Protein AF-A0A917HGV8-F1 (afdb_monomer_lite)

Sequence (154 aa):
MNQLKHSLNCSTQITRKRCLESLKTYQKEYDYFHTEHADLLTTWTKKEEIELTLPSEENDLPEETYDPPVVYPADFEPRQAQTEALAALQSTIAEEYKKAMVVMATGLGKTYLAAFFAQQYKKILFIAHREEILIQAKKSFELILNQPGGLFYG

InterPro domains:
  IPR006935 Helicase/UvrB, N-terminal [PF04851] (76-146)
  IPR027417 P-loop containing nucleoside triphosphate hydrolase [G3DSA:3.40.50.300] (58-150)
  IPR027417 P-loop containing nucleoside triphosphate hydrolase [SSF52540] (74-147)

Organism: NCBI:txid1479511

Radius of gyration: 27.87 Å; chains: 1; bounding box: 58×51×72 Å

Structure (mmCIF, N/CA/C/O backbone):
data_AF-A0A917HGV8-F1
#
_entry.id   AF-A0A917HGV8-F1
#
loop_
_atom_site.group_PDB
_atom_site.id
_atom_site.type_symbol
_atom_site.label_atom_id
_atom_site.label_alt_id
_atom_site.label_comp_id
_atom_site.label_asym_id
_atom_site.label_entity_id
_atom_site.label_seq_id
_atom_site.pdbx_PDB_ins_code
_atom_site.Cartn_x
_atom_site.Cartn_y
_atom_site.Cartn_z
_atom_site.occupancy
_atom_site.B_iso_or_equiv
_atom_site.auth_seq_id
_atom_site.auth_comp_id
_atom_site.auth_asym_id
_atom_site.auth_atom_id
_atom_site.pdbx_PDB_model_num
ATOM 1 N N . MET A 1 1 ? 29.708 -31.001 -20.390 1.00 39.97 1 MET A N 1
ATOM 2 C CA . MET A 1 1 ? 30.795 -30.755 -19.410 1.00 39.97 1 MET A CA 1
ATOM 3 C C . MET A 1 1 ? 31.952 -30.126 -20.177 1.00 39.97 1 MET A C 1
ATOM 5 O O . MET A 1 1 ? 32.397 -30.755 -21.111 1.00 39.97 1 MET A O 1
ATOM 9 N N . ASN A 1 2 ? 32.481 -28.929 -19.926 1.00 39.56 2 ASN A N 1
ATOM 10 C CA . ASN A 1 2 ? 32.746 -28.310 -18.633 1.00 39.56 2 ASN A CA 1
ATOM 11 C C . ASN A 1 2 ? 33.193 -26.834 -18.845 1.00 39.56 2 ASN A C 1
ATOM 13 O O . ASN A 1 2 ? 34.357 -26.522 -18.639 1.00 39.56 2 ASN A O 1
ATOM 17 N N . GLN A 1 3 ? 32.312 -25.935 -19.310 1.00 36.16 3 GLN A N 1
ATOM 18 C CA . GLN A 1 3 ? 32.663 -24.513 -19.539 1.00 36.16 3 GLN A CA 1
ATOM 19 C C . GLN A 1 3 ? 31.625 -23.526 -18.970 1.00 36.16 3 GLN A C 1
ATOM 21 O O . GLN A 1 3 ? 31.347 -22.484 -19.543 1.00 36.16 3 GLN A O 1
ATOM 26 N N . LEU A 1 4 ? 31.047 -23.849 -17.809 1.00 39.78 4 LEU A N 1
ATOM 27 C CA . LEU A 1 4 ? 30.163 -22.944 -17.051 1.00 39.78 4 LEU A CA 1
ATOM 28 C C . LEU A 1 4 ? 30.812 -22.426 -15.755 1.00 39.78 4 LEU A C 1
ATOM 30 O O . LEU A 1 4 ? 30.129 -21.929 -14.867 1.00 39.78 4 LEU A O 1
ATOM 34 N N . LYS A 1 5 ? 32.141 -22.528 -15.617 1.00 42.88 5 LYS A N 1
ATOM 35 C CA . LYS A 1 5 ? 32.843 -22.158 -14.373 1.00 42.88 5 LYS A CA 1
ATOM 36 C C . LYS A 1 5 ? 33.493 -20.772 -14.362 1.00 42.88 5 LYS A C 1
ATOM 38 O O . LYS A 1 5 ? 34.151 -20.456 -13.377 1.00 42.88 5 LYS A O 1
ATOM 43 N N . HIS A 1 6 ? 33.293 -19.927 -15.376 1.00 40.22 6 HIS A N 1
ATOM 44 C CA . HIS A 1 6 ? 33.941 -18.605 -15.402 1.00 40.22 6 HIS A CA 1
ATOM 45 C C . HIS A 1 6 ? 33.025 -17.398 -15.122 1.00 40.22 6 HIS A C 1
ATOM 47 O O . HIS A 1 6 ? 33.510 -16.272 -15.051 1.00 40.22 6 HIS A O 1
ATOM 53 N N . SER A 1 7 ? 31.728 -17.620 -14.875 1.00 37.75 7 SER A N 1
ATOM 54 C CA . SER A 1 7 ? 30.726 -16.555 -14.678 1.00 37.75 7 SER A CA 1
ATOM 55 C C . SER A 1 7 ? 30.336 -16.298 -13.207 1.00 37.75 7 SER A C 1
ATOM 57 O O . SER A 1 7 ? 29.267 -15.750 -12.951 1.00 37.75 7 SER A O 1
ATOM 59 N N . LEU A 1 8 ? 31.136 -16.707 -12.213 1.00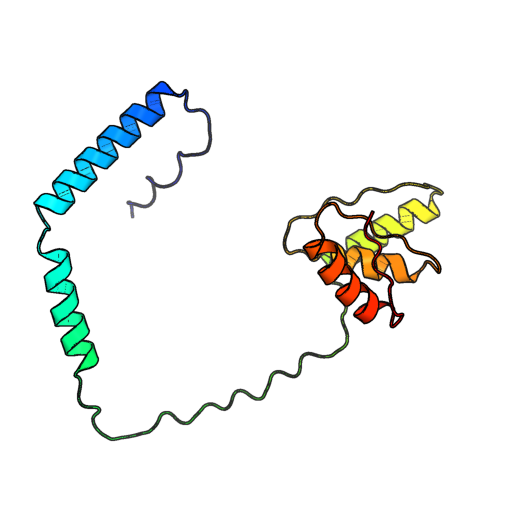 44.41 8 LEU A N 1
ATOM 60 C CA . LEU A 1 8 ? 30.672 -16.697 -10.808 1.00 44.41 8 LEU A CA 1
ATOM 61 C C . LEU A 1 8 ? 31.615 -16.094 -9.757 1.00 44.41 8 LEU A C 1
ATOM 63 O O . LEU A 1 8 ? 31.335 -16.215 -8.573 1.00 44.41 8 LE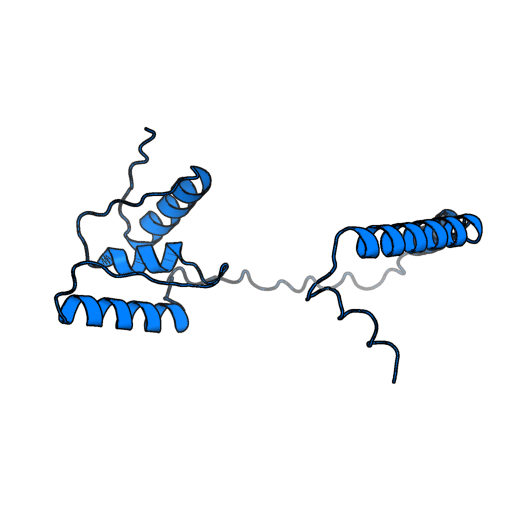U A O 1
ATOM 67 N N . ASN A 1 9 ? 32.664 -15.359 -10.140 1.00 43.38 9 ASN A N 1
ATOM 68 C CA . ASN A 1 9 ? 33.568 -14.726 -9.161 1.00 43.38 9 ASN A CA 1
ATOM 69 C C . ASN A 1 9 ? 33.571 -13.189 -9.197 1.00 43.38 9 ASN A C 1
ATOM 71 O O . ASN A 1 9 ? 34.599 -12.561 -8.956 1.00 43.38 9 ASN A O 1
ATOM 75 N N . CYS A 1 10 ? 32.413 -12.571 -9.437 1.00 45.78 10 CYS A N 1
ATOM 76 C CA . CYS A 1 10 ? 32.210 -11.140 -9.192 1.00 45.78 10 CYS A CA 1
ATOM 77 C C . CYS A 1 10 ? 31.215 -10.927 -8.040 1.00 45.78 10 CYS A C 1
ATOM 79 O O . CYS A 1 10 ? 30.171 -10.314 -8.218 1.00 45.78 10 CYS A O 1
ATOM 81 N N . SER A 1 11 ? 31.494 -11.494 -6.860 1.00 45.22 11 SER A N 1
ATOM 82 C CA . SER A 1 11 ? 30.641 -11.269 -5.681 1.00 45.22 11 SER A CA 1
ATOM 83 C C . SER A 1 11 ? 31.377 -10.878 -4.403 1.00 45.22 11 SER A C 1
ATOM 85 O O . SER A 1 11 ? 30.722 -10.382 -3.494 1.00 45.22 11 SER A O 1
ATOM 87 N N . THR A 1 12 ? 32.695 -11.025 -4.269 1.00 49.88 12 THR A N 1
ATOM 88 C CA . THR A 1 12 ? 33.311 -10.778 -2.954 1.00 49.88 12 THR A CA 1
ATOM 89 C C . THR A 1 12 ? 34.751 -10.296 -3.060 1.00 49.88 12 THR A C 1
ATOM 91 O O . THR A 1 12 ? 35.627 -11.018 -3.519 1.00 49.88 12 THR A O 1
ATOM 94 N N . GLN A 1 13 ? 34.955 -9.065 -2.576 1.00 52.44 13 GLN A N 1
ATOM 95 C CA . GLN A 1 13 ? 36.224 -8.409 -2.243 1.00 52.44 13 GLN A CA 1
ATOM 96 C C . GLN A 1 13 ? 37.253 -8.274 -3.376 1.00 52.44 13 GLN A C 1
ATOM 98 O O . GLN A 1 13 ? 38.171 -9.078 -3.517 1.00 52.44 13 GLN A O 1
ATOM 103 N N . ILE A 1 14 ? 37.181 -7.168 -4.125 1.00 51.59 14 ILE A N 1
ATOM 104 C CA . ILE A 1 14 ? 38.261 -6.763 -5.033 1.00 51.59 14 ILE A CA 1
ATOM 105 C C . ILE A 1 14 ? 38.637 -5.308 -4.734 1.00 51.59 14 ILE A C 1
ATOM 107 O O . ILE A 1 14 ? 37.883 -4.374 -4.993 1.00 51.59 14 ILE A O 1
ATOM 111 N N . THR A 1 15 ? 39.824 -5.112 -4.160 1.00 57.53 15 THR A N 1
ATOM 112 C CA . THR A 1 15 ? 40.468 -3.805 -3.993 1.00 57.53 15 THR A CA 1
ATOM 113 C C . THR A 1 15 ? 40.733 -3.152 -5.356 1.00 57.53 15 THR A C 1
ATOM 115 O O . THR A 1 15 ? 41.094 -3.818 -6.327 1.00 57.53 15 THR A O 1
ATOM 118 N N . ARG A 1 16 ? 40.596 -1.817 -5.415 1.00 54.25 16 ARG A N 1
ATOM 119 C CA . ARG A 1 16 ? 40.619 -0.947 -6.617 1.00 54.25 16 ARG A CA 1
ATOM 120 C C . ARG A 1 16 ? 41.738 -1.234 -7.640 1.00 54.25 16 ARG A C 1
ATOM 122 O O . ARG A 1 16 ? 41.555 -0.946 -8.817 1.00 54.25 16 ARG A O 1
ATOM 129 N N . LYS A 1 17 ? 42.877 -1.804 -7.224 1.00 52.72 17 LYS A N 1
ATOM 130 C CA . LYS A 1 17 ? 44.010 -2.130 -8.112 1.00 52.72 17 LYS A CA 1
ATOM 131 C C . LYS A 1 17 ? 43.768 -3.360 -8.998 1.00 52.72 17 LYS A C 1
ATOM 133 O O . LYS A 1 17 ? 44.095 -3.313 -10.176 1.00 52.72 17 LYS A O 1
ATOM 138 N N . ARG A 1 18 ? 43.140 -4.417 -8.472 1.00 53.81 18 ARG A N 1
ATOM 139 C CA . ARG A 1 18 ? 42.962 -5.692 -9.194 1.00 53.81 18 ARG A CA 1
ATOM 140 C C . ARG A 1 18 ? 41.870 -5.615 -10.272 1.00 53.81 18 ARG A C 1
ATOM 142 O O . ARG A 1 18 ? 41.992 -6.248 -11.310 1.00 53.81 18 ARG A O 1
ATOM 149 N N . CYS A 1 19 ? 40.855 -4.770 -10.073 1.00 54.22 19 CYS A N 1
ATOM 150 C CA . CYS A 1 19 ? 39.806 -4.517 -11.071 1.00 54.22 19 CYS A CA 1
ATOM 151 C C . CYS A 1 19 ? 40.343 -3.781 -12.317 1.00 54.22 19 CYS A C 1
ATOM 153 O O . CYS A 1 19 ? 39.979 -4.103 -13.443 1.00 54.22 19 CYS A O 1
ATOM 155 N N . LEU A 1 20 ? 41.272 -2.836 -12.123 1.00 59.66 20 LEU A N 1
ATOM 156 C CA . LEU A 1 20 ? 41.900 -2.073 -13.208 1.00 59.66 20 LEU A CA 1
ATOM 157 C C . LEU A 1 20 ? 42.760 -2.951 -14.124 1.00 59.66 20 LEU A C 1
ATOM 159 O O . LEU A 1 20 ? 42.796 -2.724 -15.330 1.00 59.66 20 LEU A O 1
ATOM 163 N N . GLU A 1 21 ? 43.441 -3.950 -13.563 1.00 66.38 21 GLU A N 1
ATOM 164 C CA . GLU A 1 21 ? 44.219 -4.917 -14.342 1.00 66.38 21 GLU A CA 1
ATOM 165 C C . GLU A 1 21 ? 43.307 -5.842 -15.147 1.00 66.38 21 GLU A C 1
ATOM 167 O O . GLU A 1 21 ? 43.529 -6.003 -16.342 1.00 66.38 21 GLU A O 1
ATOM 172 N N . SER A 1 22 ? 42.231 -6.358 -14.542 1.00 66.38 22 SER A N 1
ATOM 173 C CA . SER A 1 22 ? 41.247 -7.171 -15.264 1.00 66.38 22 SER A CA 1
ATOM 174 C C . SER A 1 22 ? 40.602 -6.405 -16.421 1.00 66.38 22 SER A C 1
ATOM 176 O O . SER A 1 22 ? 40.534 -6.937 -17.523 1.00 66.38 22 SER A O 1
ATOM 178 N N . LEU A 1 23 ? 40.198 -5.146 -16.214 1.00 70.12 23 LEU A N 1
ATOM 179 C CA . LEU A 1 23 ? 39.620 -4.316 -17.278 1.00 70.12 23 LEU A CA 1
ATOM 180 C C . LEU A 1 23 ? 40.601 -4.065 -18.429 1.00 70.12 23 LEU A C 1
ATOM 182 O O . LEU A 1 23 ? 40.199 -4.112 -19.586 1.00 70.12 23 LEU A O 1
ATOM 186 N N . LYS A 1 24 ? 41.890 -3.850 -18.133 1.00 75.25 24 LYS A N 1
ATOM 187 C CA . LYS A 1 24 ? 42.925 -3.688 -19.168 1.00 75.25 24 LYS A CA 1
ATOM 188 C C . LYS A 1 24 ? 43.138 -4.961 -19.981 1.00 75.25 24 LYS A C 1
ATOM 190 O O . LYS A 1 24 ? 43.384 -4.867 -21.179 1.00 75.25 24 LYS A O 1
ATOM 195 N N . THR A 1 25 ? 43.075 -6.128 -19.346 1.00 73.88 25 THR A N 1
ATOM 196 C CA . THR A 1 25 ? 43.189 -7.412 -20.048 1.00 73.88 25 THR A CA 1
ATOM 197 C C . THR A 1 25 ? 41.988 -7.633 -20.959 1.00 73.88 25 THR A C 1
ATOM 199 O O . THR A 1 25 ? 42.186 -7.873 -22.144 1.00 73.88 25 THR A O 1
ATOM 202 N N . TYR A 1 26 ? 40.766 -7.426 -20.453 1.00 78.06 26 TYR A N 1
ATOM 203 C CA . TYR A 1 26 ? 39.548 -7.505 -21.266 1.00 78.06 26 TYR A CA 1
ATOM 204 C C . TYR A 1 26 ? 39.568 -6.528 -22.440 1.00 78.06 26 TYR A C 1
ATOM 206 O O . TYR A 1 26 ? 39.189 -6.898 -23.542 1.00 78.06 26 TYR A O 1
ATOM 214 N N . GLN A 1 27 ? 40.035 -5.296 -22.228 1.00 76.75 27 GLN A N 1
ATOM 215 C CA . GLN A 1 27 ? 40.121 -4.302 -23.295 1.00 76.75 27 GLN A CA 1
ATOM 216 C C . GLN A 1 27 ? 41.097 -4.740 -24.395 1.00 76.75 27 GLN A C 1
ATOM 218 O O . GLN A 1 27 ? 40.772 -4.653 -25.571 1.00 76.75 27 GLN A O 1
ATOM 223 N N . LYS A 1 28 ? 42.258 -5.293 -24.022 1.00 81.94 28 LYS A N 1
ATOM 224 C CA . LYS A 1 28 ? 43.221 -5.839 -24.990 1.00 81.94 28 LYS A CA 1
ATOM 225 C C . LYS A 1 28 ? 42.681 -7.052 -25.742 1.00 81.94 28 LYS A C 1
ATOM 227 O O . LYS A 1 28 ? 42.924 -7.167 -26.936 1.00 81.94 28 LYS A O 1
ATOM 232 N N . GLU A 1 29 ? 41.986 -7.952 -25.052 1.00 79.25 29 GLU A N 1
ATOM 233 C CA . GLU A 1 29 ? 41.355 -9.121 -25.675 1.00 79.25 29 GLU A CA 1
ATOM 234 C C . GLU A 1 29 ? 40.241 -8.703 -26.638 1.00 79.25 29 GLU A C 1
ATOM 236 O O . GLU A 1 29 ? 40.166 -9.237 -27.741 1.00 79.25 29 GLU A O 1
ATOM 241 N N . TYR A 1 30 ? 39.432 -7.711 -26.256 1.00 73.06 30 TYR A N 1
ATOM 242 C CA . TYR A 1 30 ? 38.400 -7.118 -27.102 1.00 73.06 30 TYR A CA 1
ATOM 243 C C . TYR A 1 30 ? 39.011 -6.492 -28.358 1.00 73.06 30 TYR A C 1
ATOM 245 O O . TYR A 1 30 ? 38.630 -6.851 -29.468 1.00 73.06 30 TYR A O 1
ATOM 253 N N . ASP A 1 31 ? 40.009 -5.620 -28.201 1.00 76.94 31 ASP A N 1
ATOM 254 C CA . ASP A 1 31 ? 40.660 -4.955 -29.331 1.00 76.94 31 ASP A CA 1
ATOM 255 C C . ASP A 1 31 ? 41.337 -5.976 -30.265 1.00 76.94 31 ASP A C 1
ATOM 257 O O . ASP A 1 31 ? 41.180 -5.890 -31.480 1.00 76.94 31 ASP A O 1
ATOM 261 N N . TYR A 1 32 ? 42.012 -6.998 -29.720 1.00 78.06 32 TYR A N 1
ATOM 262 C CA . TYR A 1 32 ? 42.616 -8.082 -30.506 1.00 78.06 32 TYR A CA 1
ATOM 263 C C . TYR A 1 32 ? 41.565 -8.877 -31.296 1.00 78.06 32 TYR A C 1
ATOM 265 O O . TYR A 1 32 ? 41.683 -9.032 -32.514 1.00 78.06 32 TYR A O 1
ATOM 273 N N . PHE A 1 33 ? 40.492 -9.308 -30.629 1.00 74.19 33 PHE A N 1
ATOM 274 C CA . PHE A 1 33 ? 39.394 -10.047 -31.250 1.00 74.19 33 PHE A CA 1
ATOM 275 C C . PHE A 1 33 ? 38.707 -9.236 -32.358 1.00 74.19 33 PHE A C 1
ATOM 277 O O . PHE A 1 33 ? 38.396 -9.773 -33.419 1.00 74.19 33 PHE A O 1
ATOM 284 N N . HIS A 1 34 ? 38.527 -7.928 -32.157 1.00 64.56 34 HIS A N 1
ATOM 285 C CA . HIS A 1 34 ? 37.913 -7.038 -33.142 1.00 64.56 34 HIS A CA 1
ATOM 286 C C . HIS A 1 34 ? 38.855 -6.616 -34.281 1.00 64.56 34 HIS A C 1
ATOM 288 O O . HIS A 1 34 ? 38.366 -6.251 -35.349 1.00 64.56 34 HIS A O 1
ATOM 294 N N . THR A 1 35 ? 40.180 -6.708 -34.107 1.00 72.12 35 THR A N 1
ATOM 295 C CA . THR A 1 35 ? 41.136 -6.581 -35.224 1.00 72.12 35 THR A CA 1
ATOM 296 C C . THR A 1 35 ? 41.193 -7.835 -36.095 1.00 72.12 35 THR A C 1
ATOM 298 O O . THR A 1 35 ? 41.273 -7.717 -37.315 1.00 72.12 35 THR A O 1
ATOM 301 N N . GLU A 1 36 ? 41.113 -9.025 -35.492 1.00 67.44 36 GLU A N 1
ATOM 302 C CA . GLU A 1 36 ? 41.135 -10.311 -36.208 1.00 67.44 36 GLU A CA 1
ATOM 303 C C . GLU A 1 36 ? 39.793 -10.614 -36.899 1.00 67.44 36 GLU A C 1
ATOM 305 O O . GLU A 1 36 ? 39.763 -11.203 -37.978 1.00 67.44 36 GLU A O 1
ATOM 310 N N . HIS A 1 37 ? 38.676 -10.163 -36.321 1.00 65.38 37 HIS A N 1
ATOM 311 C CA . HIS A 1 37 ? 37.328 -10.390 -36.843 1.00 65.38 37 HIS A CA 1
ATOM 312 C C . HIS A 1 37 ? 36.632 -9.103 -37.315 1.00 65.38 37 HIS A C 1
ATOM 314 O O . HIS A 1 37 ? 35.453 -8.879 -37.034 1.00 65.38 37 HIS A O 1
ATOM 320 N N . ALA A 1 38 ? 37.338 -8.263 -38.079 1.00 62.31 38 ALA A N 1
ATOM 321 C CA . ALA A 1 38 ? 36.758 -7.070 -38.711 1.00 62.31 38 ALA A CA 1
ATOM 322 C C . ALA A 1 38 ? 35.580 -7.397 -39.661 1.00 62.31 38 ALA A C 1
ATOM 324 O O . ALA A 1 38 ? 34.688 -6.573 -39.858 1.00 62.31 38 ALA A O 1
ATOM 325 N N . ASP A 1 39 ? 35.549 -8.622 -40.196 1.00 57.59 39 ASP A N 1
ATOM 326 C CA . ASP A 1 39 ? 34.516 -9.131 -41.110 1.00 57.59 39 ASP A CA 1
ATOM 327 C C . ASP A 1 39 ? 33.251 -9.670 -40.405 1.00 57.59 39 ASP A C 1
ATOM 329 O O . ASP A 1 39 ? 32.319 -10.118 -41.073 1.00 57.59 39 ASP A O 1
ATOM 333 N N . LEU A 1 40 ? 33.165 -9.639 -39.064 1.00 57.59 40 LEU A N 1
ATOM 334 C CA . LEU A 1 40 ? 31.951 -10.067 -38.336 1.00 57.59 40 LEU A CA 1
ATOM 335 C C . LEU A 1 40 ? 30.731 -9.191 -38.663 1.00 57.59 40 LEU A C 1
ATOM 337 O O . LEU A 1 40 ? 29.607 -9.685 -38.692 1.00 57.59 40 LEU A O 1
ATOM 341 N N . LEU A 1 41 ? 30.955 -7.907 -38.956 1.00 56.19 41 LEU A N 1
ATOM 342 C CA . LEU A 1 41 ? 29.896 -6.968 -39.345 1.00 56.19 41 LEU A CA 1
ATOM 343 C C . LEU A 1 41 ? 29.328 -7.261 -40.744 1.00 56.19 41 LEU A C 1
ATOM 345 O O . LEU A 1 41 ? 28.143 -7.034 -40.969 1.00 56.19 41 LEU A O 1
ATOM 349 N N . THR A 1 42 ? 30.144 -7.780 -41.666 1.00 54.78 42 THR A N 1
ATOM 350 C CA . THR A 1 42 ? 29.787 -8.076 -43.070 1.00 54.78 42 THR A CA 1
ATOM 351 C C . THR A 1 42 ? 29.282 -9.507 -43.269 1.00 54.78 42 THR A C 1
ATOM 353 O O . THR A 1 42 ? 28.446 -9.757 -44.141 1.00 54.78 42 THR A O 1
ATOM 356 N N . THR A 1 43 ? 29.750 -10.468 -42.463 1.00 53.91 43 THR A N 1
ATOM 357 C CA . THR A 1 43 ? 29.254 -11.857 -42.518 1.00 53.91 43 THR A CA 1
ATOM 358 C C . THR A 1 43 ? 27.853 -12.017 -41.934 1.00 53.91 43 THR A C 1
ATOM 360 O O . THR A 1 43 ? 27.102 -12.859 -42.430 1.00 53.91 43 THR A O 1
ATOM 363 N N . TRP A 1 44 ? 27.467 -11.214 -40.936 1.00 50.97 44 TRP A N 1
ATOM 364 C CA . TRP A 1 44 ? 26.091 -11.214 -40.423 1.00 50.97 44 TRP A CA 1
ATOM 365 C C . TRP A 1 44 ? 25.101 -10.573 -41.395 1.00 50.97 44 TRP A C 1
ATOM 367 O O . TRP A 1 44 ? 24.026 -11.132 -41.590 1.00 50.97 44 TRP A O 1
ATOM 377 N N . THR A 1 45 ? 25.504 -9.540 -42.141 1.00 59.06 45 THR A N 1
ATOM 378 C CA . THR A 1 45 ? 24.604 -8.862 -43.088 1.00 59.06 45 THR A CA 1
ATOM 379 C C . THR A 1 45 ? 24.150 -9.776 -44.216 1.00 59.06 45 THR A C 1
ATOM 381 O O . THR A 1 45 ? 22.965 -9.829 -44.485 1.00 59.06 45 THR A O 1
ATOM 384 N N . LYS A 1 46 ? 25.037 -10.559 -44.847 1.00 58.50 46 LYS A N 1
ATOM 385 C CA . LYS A 1 46 ? 24.626 -11.458 -45.948 1.00 58.50 46 LYS A CA 1
ATOM 386 C C . LYS A 1 46 ? 23.682 -12.567 -45.498 1.00 58.50 46 LYS A C 1
ATOM 388 O O . LYS A 1 46 ? 22.818 -12.975 -46.263 1.00 58.50 46 LYS A O 1
ATOM 393 N N . LYS A 1 47 ? 23.878 -13.100 -44.291 1.00 63.03 47 LYS A N 1
ATOM 394 C CA . LYS A 1 47 ? 23.042 -14.190 -43.779 1.00 63.03 47 LYS A CA 1
ATOM 395 C C . LYS A 1 47 ? 21.664 -13.667 -43.368 1.00 63.03 47 LYS A C 1
ATOM 397 O O . LYS A 1 47 ? 20.675 -14.288 -43.735 1.00 63.03 47 LYS A O 1
ATOM 402 N N . GLU A 1 48 ? 21.620 -12.505 -42.717 1.00 61.03 48 GLU A N 1
ATOM 403 C CA . GLU A 1 48 ? 20.384 -11.774 -42.407 1.00 61.03 48 GLU A CA 1
ATOM 404 C C . GLU A 1 48 ? 19.665 -11.314 -43.685 1.00 61.03 48 GLU A C 1
ATOM 406 O O . GLU A 1 48 ? 18.456 -11.459 -43.797 1.00 61.03 48 GLU A O 1
ATOM 411 N N . GLU A 1 49 ? 20.392 -10.825 -44.691 1.00 58.31 49 GLU A N 1
ATOM 412 C CA . GLU A 1 49 ? 19.844 -10.360 -45.971 1.00 58.31 49 GLU A CA 1
ATOM 413 C C . GLU A 1 49 ? 19.250 -11.518 -46.791 1.00 58.31 49 GLU A C 1
ATOM 415 O O . GLU A 1 49 ? 18.191 -11.353 -47.391 1.00 58.31 49 GLU A O 1
ATOM 420 N N . ILE A 1 50 ? 19.858 -12.712 -46.756 1.00 61.78 50 ILE A N 1
ATOM 421 C CA . ILE A 1 50 ? 19.309 -13.944 -47.358 1.00 61.78 50 ILE A CA 1
ATOM 422 C C . ILE A 1 50 ? 18.082 -14.445 -46.582 1.00 61.78 50 ILE A C 1
ATOM 424 O O . ILE A 1 50 ? 17.102 -14.869 -47.189 1.00 61.78 50 ILE A O 1
ATOM 428 N N . GLU A 1 51 ? 18.109 -14.370 -45.251 1.00 58.69 51 GLU A N 1
AT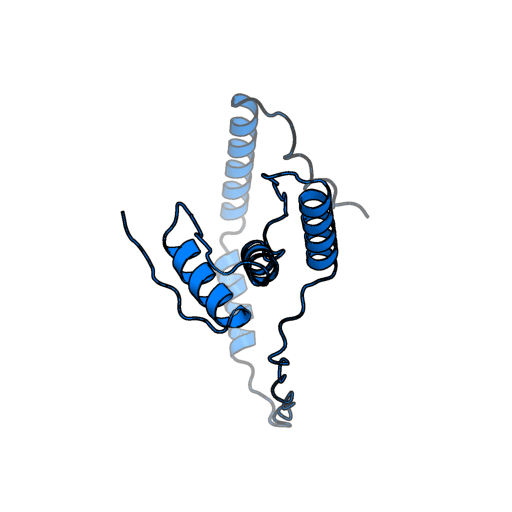OM 429 C CA . GLU A 1 51 ? 16.967 -14.724 -44.397 1.00 58.69 51 GLU A CA 1
ATOM 430 C C . GLU A 1 51 ? 15.778 -13.766 -44.609 1.00 58.69 51 GLU A C 1
ATOM 432 O O . GLU A 1 51 ? 14.629 -14.198 -44.618 1.00 58.69 51 GLU A O 1
ATOM 437 N N . LEU A 1 52 ? 16.054 -12.488 -44.891 1.00 61.50 52 LEU A N 1
ATOM 438 C CA . LEU A 1 52 ? 15.069 -11.446 -45.211 1.00 61.50 52 LEU A CA 1
ATOM 439 C C . LEU A 1 52 ? 14.577 -11.463 -46.673 1.00 61.50 52 LEU A C 1
ATOM 441 O O . LEU A 1 52 ? 13.593 -10.790 -46.977 1.00 61.50 52 LEU A O 1
ATOM 445 N N . THR A 1 53 ? 15.236 -12.192 -47.583 1.00 57.22 53 THR A N 1
ATOM 446 C CA . THR A 1 53 ? 14.883 -12.263 -49.022 1.00 57.22 53 THR A CA 1
ATOM 447 C C . THR A 1 53 ? 14.270 -13.595 -49.460 1.00 57.22 53 THR A C 1
ATOM 449 O O . THR A 1 53 ? 14.035 -13.791 -50.654 1.00 57.22 53 THR A O 1
ATOM 452 N N . LEU A 1 54 ? 13.962 -14.504 -48.529 1.00 56.88 54 LEU A N 1
ATOM 453 C CA . LEU A 1 54 ? 13.260 -15.749 -48.848 1.00 56.88 54 LEU A CA 1
ATOM 454 C C . LEU A 1 54 ? 11.899 -15.452 -49.512 1.00 56.88 54 LEU A C 1
ATOM 456 O O . LEU A 1 54 ? 11.045 -14.816 -48.889 1.00 56.88 54 LEU A O 1
ATOM 460 N N . PRO A 1 55 ? 11.652 -15.929 -50.748 1.00 50.09 55 PRO A N 1
ATOM 461 C CA . PRO A 1 55 ? 10.305 -15.972 -51.284 1.00 50.09 55 PRO A CA 1
ATOM 462 C C . PRO A 1 55 ? 9.537 -16.997 -50.452 1.00 50.09 55 PRO A C 1
ATOM 464 O O . PRO A 1 55 ? 9.917 -18.167 -50.400 1.00 50.09 55 PRO A O 1
ATOM 467 N N . SER A 1 56 ? 8.475 -16.550 -49.784 1.00 50.44 56 SER A N 1
ATOM 468 C CA . SER A 1 56 ? 7.458 -17.433 -49.231 1.00 50.44 56 SER A CA 1
ATOM 469 C C . SER A 1 56 ? 6.968 -18.335 -50.360 1.00 50.44 56 SER A C 1
ATOM 471 O O . SER A 1 56 ? 6.361 -17.836 -51.312 1.00 50.44 56 SER A O 1
ATOM 473 N N . GLU A 1 57 ? 7.228 -19.641 -50.282 1.00 51.00 57 GLU A N 1
ATOM 474 C CA . GLU A 1 57 ? 6.357 -20.567 -50.992 1.00 51.00 57 GLU A CA 1
ATOM 475 C C . GLU A 1 57 ? 4.957 -20.332 -50.425 1.00 51.00 57 GLU A C 1
ATOM 477 O O . GLU A 1 57 ? 4.721 -20.497 -49.227 1.00 51.00 57 GLU A O 1
ATOM 482 N N . GLU A 1 58 ? 4.065 -19.817 -51.271 1.00 57.25 58 GLU A N 1
ATOM 483 C CA . GLU A 1 58 ? 2.639 -19.775 -50.997 1.00 57.25 58 GLU A CA 1
ATOM 484 C C . GLU A 1 58 ? 2.223 -21.187 -50.602 1.00 57.25 58 GLU A C 1
ATOM 486 O O . GLU A 1 58 ? 2.265 -22.075 -51.445 1.00 57.25 58 GLU A O 1
ATOM 491 N N . ASN A 1 59 ? 1.907 -21.407 -49.328 1.00 51.66 59 ASN A N 1
ATOM 492 C CA . ASN A 1 59 ? 0.790 -22.223 -48.867 1.00 51.66 59 ASN A CA 1
ATOM 493 C C . ASN A 1 59 ? 0.688 -22.119 -47.343 1.00 51.66 59 ASN A C 1
ATOM 495 O O . ASN A 1 59 ? 1.656 -22.317 -46.616 1.00 51.66 59 ASN A O 1
ATOM 499 N N . ASP A 1 60 ? -0.533 -21.804 -46.921 1.00 50.50 60 ASP A N 1
ATOM 500 C CA . ASP A 1 60 ? -1.025 -21.692 -45.554 1.00 50.50 60 ASP A CA 1
ATOM 501 C C . ASP A 1 60 ? -0.512 -20.469 -44.782 1.00 50.50 60 ASP A C 1
ATOM 503 O O . ASP A 1 60 ? 0.458 -20.499 -44.025 1.00 50.50 60 ASP A O 1
ATOM 507 N N . LEU A 1 61 ? -1.259 -19.366 -44.940 1.00 48.91 61 LEU A N 1
ATOM 508 C CA . LEU A 1 61 ? -1.411 -18.365 -43.883 1.00 48.91 61 LEU A CA 1
ATOM 509 C C . LEU A 1 61 ? -1.505 -19.118 -42.545 1.00 48.91 61 LEU A C 1
ATOM 511 O O . LEU A 1 61 ? -2.388 -19.974 -42.433 1.00 48.91 61 LEU A O 1
ATOM 515 N N . PRO A 1 62 ? -0.636 -18.852 -41.553 1.00 53.09 62 PRO A N 1
ATOM 516 C CA . PRO A 1 62 ? -0.813 -19.451 -40.245 1.00 53.09 62 PRO A CA 1
ATOM 517 C C . PRO A 1 62 ? -2.204 -19.047 -39.774 1.00 53.09 62 PRO A C 1
ATOM 519 O O . PRO A 1 62 ? -2.513 -17.857 -39.700 1.00 53.09 62 PRO A O 1
ATOM 522 N N . GLU A 1 63 ? -3.055 -20.046 -39.552 1.00 59.22 63 GLU A N 1
ATOM 523 C CA . GLU A 1 63 ? -4.351 -19.878 -38.915 1.00 59.22 63 GLU A CA 1
ATOM 524 C C . GLU A 1 63 ? -4.098 -18.997 -37.690 1.00 59.22 63 GLU A C 1
ATOM 526 O O . GLU A 1 63 ? -3.308 -19.373 -36.820 1.00 59.22 63 GLU A O 1
ATOM 531 N N . GLU A 1 64 ? -4.642 -17.772 -37.680 1.00 54.88 64 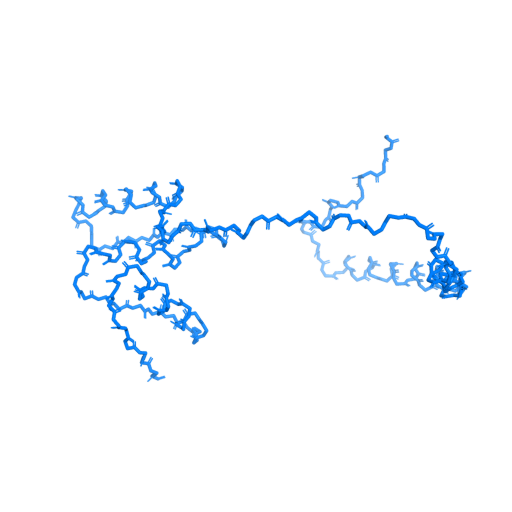GLU A N 1
ATOM 532 C CA . GLU A 1 64 ? -4.536 -16.908 -36.513 1.00 54.88 64 GLU A CA 1
ATOM 533 C C . GLU A 1 64 ? -5.145 -17.699 -35.361 1.00 54.88 64 GLU A C 1
ATOM 535 O O . GLU A 1 64 ? -6.367 -17.824 -35.250 1.00 54.88 64 GLU A O 1
ATOM 540 N N . THR A 1 65 ? -4.298 -18.283 -34.515 1.00 51.38 65 THR A N 1
ATOM 541 C CA . THR A 1 65 ? -4.736 -18.844 -33.250 1.00 51.38 65 THR A CA 1
ATOM 542 C C . THR A 1 65 ? -5.186 -17.650 -32.433 1.00 51.38 65 THR A C 1
ATOM 544 O O . THR A 1 65 ? -4.377 -16.976 -31.793 1.00 51.38 65 THR A O 1
ATOM 547 N N . TYR A 1 66 ? -6.472 -17.333 -32.555 1.00 65.56 66 TYR A N 1
ATOM 548 C CA . TYR A 1 66 ? -7.138 -16.287 -31.810 1.00 65.56 66 TYR A CA 1
ATOM 549 C C . TYR A 1 66 ? -7.165 -16.756 -30.362 1.00 65.56 66 TYR A C 1
ATOM 551 O O . TYR A 1 66 ? -8.089 -17.450 -29.936 1.00 65.56 66 TYR A O 1
ATOM 559 N N . ASP A 1 67 ? -6.096 -16.459 -29.627 1.00 65.50 67 ASP A N 1
ATOM 560 C CA . ASP A 1 67 ? -6.080 -16.676 -28.192 1.00 65.50 67 ASP A CA 1
ATOM 561 C C . ASP A 1 67 ? -7.204 -15.782 -27.650 1.00 65.50 67 ASP A C 1
ATOM 563 O O . ASP A 1 67 ? -7.169 -14.561 -27.869 1.00 65.50 67 ASP A O 1
ATOM 567 N N . PRO A 1 68 ? -8.279 -16.353 -27.073 1.00 74.62 68 PRO A N 1
ATOM 568 C CA . PRO A 1 68 ? -9.392 -15.550 -26.607 1.00 74.62 68 PRO A CA 1
ATOM 569 C C . PRO A 1 68 ? -8.837 -14.492 -25.650 1.00 74.62 68 PRO A C 1
ATOM 571 O O . PRO A 1 68 ? -7.943 -14.806 -24.859 1.00 74.62 68 PRO A O 1
ATOM 574 N N . PRO A 1 69 ? -9.329 -13.241 -25.707 1.00 66.81 69 PRO A N 1
ATOM 575 C CA . PRO A 1 69 ? -8.838 -12.190 -24.833 1.00 66.81 69 PRO A CA 1
ATOM 576 C C . PRO A 1 69 ? -8.926 -12.696 -23.399 1.00 66.81 69 PRO A C 1
ATOM 578 O O . PRO A 1 69 ? -10.015 -13.007 -22.914 1.00 66.81 69 PRO A O 1
ATOM 581 N N . VAL A 1 70 ? -7.770 -12.842 -22.749 1.00 63.81 70 VAL A N 1
ATOM 582 C CA . VAL A 1 70 ? -7.701 -13.314 -21.371 1.00 63.81 70 VAL A CA 1
ATOM 583 C C . VAL A 1 70 ? -8.438 -12.284 -20.525 1.00 63.81 70 VAL A C 1
ATOM 585 O O . VAL A 1 70 ? -7.936 -11.193 -20.252 1.00 63.81 70 VAL A O 1
ATOM 588 N N . VAL A 1 71 ? -9.678 -12.610 -20.161 1.00 57.50 71 VAL A N 1
ATOM 589 C CA . VAL A 1 71 ? -10.482 -11.820 -19.237 1.00 57.50 71 VAL A CA 1
ATOM 590 C C . VAL A 1 71 ? -9.870 -12.044 -17.867 1.00 57.50 71 VAL A C 1
ATOM 592 O O . VAL A 1 71 ? -10.158 -13.031 -17.193 1.00 57.50 71 VAL A O 1
ATOM 595 N N . TYR A 1 72 ? -8.966 -11.153 -17.471 1.00 54.53 72 TYR A N 1
ATOM 596 C CA . TYR A 1 72 ? -8.484 -11.141 -16.101 1.00 54.53 72 TYR A CA 1
ATOM 597 C C . TYR A 1 72 ? -9.666 -10.762 -15.203 1.00 54.53 72 TYR A C 1
ATOM 599 O O . TYR A 1 72 ? -10.269 -9.706 -15.430 1.00 54.53 72 TYR A O 1
ATOM 607 N N . PRO A 1 73 ? -10.042 -11.599 -14.222 1.00 53.59 73 PRO A N 1
ATOM 608 C CA . PRO A 1 73 ? -11.081 -11.230 -13.277 1.00 53.59 73 PRO A CA 1
ATOM 609 C C . PRO A 1 73 ? -10.698 -9.906 -12.610 1.00 53.59 73 PRO A C 1
ATOM 611 O O . PRO A 1 73 ? -9.546 -9.690 -12.234 1.00 53.59 73 PRO A O 1
ATOM 614 N N . ALA A 1 74 ? -11.676 -9.007 -12.494 1.00 57.22 74 ALA A N 1
ATOM 615 C CA . ALA A 1 74 ? -11.522 -7.709 -11.837 1.00 57.22 74 ALA A CA 1
ATOM 616 C C . ALA A 1 74 ? -11.307 -7.837 -10.315 1.00 57.22 74 ALA A C 1
ATOM 618 O O . ALA A 1 74 ? -11.059 -6.842 -9.633 1.00 57.22 74 ALA A O 1
ATOM 619 N N . ASP A 1 75 ? -11.385 -9.061 -9.795 1.00 60.34 75 ASP A N 1
ATOM 620 C CA . ASP A 1 75 ? -11.213 -9.383 -8.391 1.00 60.34 75 ASP A CA 1
ATOM 621 C C . ASP A 1 75 ? -9.718 -9.480 -8.068 1.00 60.34 75 ASP A C 1
ATOM 623 O O . ASP A 1 75 ? -9.046 -10.488 -8.294 1.00 60.34 75 ASP A O 1
ATOM 627 N N . PHE A 1 76 ? -9.172 -8.377 -7.557 1.00 72.31 76 PHE A N 1
ATOM 628 C CA . PHE A 1 76 ? -7.807 -8.334 -7.044 1.00 72.31 76 PHE A CA 1
ATOM 629 C C . PHE A 1 76 ? -7.742 -9.027 -5.684 1.00 72.31 76 PHE A C 1
ATOM 631 O O . PHE A 1 76 ? -7.879 -8.393 -4.638 1.00 72.31 76 PHE A O 1
ATOM 638 N N . GLU A 1 77 ? -7.499 -10.333 -5.700 1.00 83.88 77 GLU A N 1
ATOM 639 C CA . GLU A 1 77 ? -7.204 -11.087 -4.486 1.00 83.88 77 GLU A CA 1
ATOM 640 C C . GLU A 1 77 ? -5.722 -10.954 -4.082 1.00 83.88 77 GLU A C 1
ATOM 642 O O . GLU A 1 77 ? -4.825 -10.941 -4.939 1.00 83.88 77 GLU A O 1
ATOM 647 N N . PRO A 1 78 ? -5.423 -10.847 -2.774 1.00 87.12 78 PRO A N 1
ATOM 648 C CA . PRO A 1 78 ? -4.051 -10.813 -2.293 1.00 87.12 78 PRO A CA 1
ATOM 649 C C . PRO A 1 78 ? -3.345 -12.147 -2.561 1.00 87.12 78 PRO A C 1
ATOM 651 O O . PRO A 1 78 ? -3.890 -13.232 -2.363 1.00 87.12 78 PRO A O 1
ATOM 654 N N . ARG A 1 79 ? -2.077 -12.072 -2.976 1.00 88.81 79 ARG A N 1
ATOM 655 C CA . ARG A 1 79 ? -1.232 -13.267 -3.149 1.00 88.81 79 ARG A CA 1
ATOM 656 C C . ARG A 1 79 ? -0.958 -13.921 -1.796 1.00 88.81 79 ARG A C 1
ATOM 658 O O . ARG A 1 79 ? -0.888 -13.224 -0.791 1.00 88.81 79 ARG A O 1
ATOM 665 N N . GLN A 1 80 ? -0.639 -15.215 -1.781 1.00 89.44 80 GLN A N 1
ATOM 666 C CA . GLN A 1 80 ? -0.341 -15.959 -0.546 1.00 89.44 80 GLN A CA 1
ATOM 667 C C . GLN A 1 80 ? 0.642 -15.229 0.395 1.00 89.44 80 GLN A C 1
ATOM 669 O O . GLN A 1 80 ? 0.331 -15.010 1.561 1.00 89.44 80 GLN A O 1
ATOM 674 N N . ALA A 1 81 ? 1.784 -14.761 -0.123 1.00 89.19 81 ALA A N 1
ATOM 675 C CA . ALA A 1 81 ? 2.770 -14.026 0.678 1.00 89.19 81 ALA A CA 1
ATOM 676 C C . ALA A 1 81 ? 2.230 -12.698 1.251 1.00 89.19 81 ALA A C 1
ATOM 678 O O . ALA A 1 81 ? 2.663 -12.248 2.310 1.00 89.19 81 ALA A O 1
ATOM 679 N N . GLN A 1 82 ? 1.288 -12.053 0.556 1.00 92.12 82 GLN A N 1
ATOM 680 C CA . GLN A 1 82 ? 0.615 -10.851 1.048 1.00 92.12 82 GLN A CA 1
ATOM 681 C C . GLN A 1 82 ? -0.393 -11.208 2.144 1.00 92.12 82 GLN A C 1
ATOM 683 O O . GLN A 1 82 ? -0.448 -10.511 3.151 1.00 92.12 82 GLN A O 1
ATOM 688 N N . THR A 1 83 ? -1.135 -12.306 1.993 1.00 92.75 83 THR A N 1
ATOM 689 C CA . THR A 1 83 ? -2.079 -12.811 3.001 1.00 92.75 83 THR A CA 1
ATOM 690 C C . THR A 1 83 ? -1.377 -13.145 4.317 1.00 92.75 83 THR A C 1
ATOM 692 O O . THR A 1 83 ? -1.836 -12.728 5.379 1.00 92.75 83 THR A O 1
ATOM 695 N N . GLU A 1 84 ? -0.225 -13.815 4.257 1.00 92.69 84 GLU A N 1
ATOM 696 C CA . GLU A 1 84 ? 0.605 -14.100 5.437 1.00 92.69 84 GLU A CA 1
ATOM 697 C C . GLU A 1 84 ? 1.075 -12.805 6.124 1.00 92.69 84 GLU A C 1
ATOM 699 O O . GLU A 1 84 ? 0.985 -12.670 7.346 1.00 92.69 84 GLU A O 1
ATOM 704 N N . ALA A 1 85 ? 1.503 -11.809 5.340 1.00 93.50 85 ALA A N 1
ATOM 705 C CA . ALA A 1 85 ? 1.902 -10.508 5.870 1.00 93.50 85 ALA A CA 1
ATOM 706 C C . ALA A 1 85 ? 0.726 -9.737 6.502 1.00 93.50 85 ALA A C 1
ATOM 708 O O . ALA A 1 85 ? 0.902 -9.099 7.540 1.00 93.50 85 ALA A O 1
ATOM 709 N N . LEU A 1 86 ? -0.473 -9.800 5.913 1.00 93.81 86 LEU A N 1
ATOM 710 C CA . LEU A 1 86 ? -1.685 -9.187 6.470 1.00 93.81 86 LEU A CA 1
ATOM 711 C C . LEU A 1 86 ? -2.081 -9.834 7.800 1.00 93.81 86 LEU A C 1
ATOM 713 O O . LEU A 1 86 ? -2.394 -9.112 8.745 1.00 93.81 86 LEU A O 1
ATOM 717 N N . ALA A 1 87 ? -2.017 -11.163 7.896 1.00 94.44 87 ALA A N 1
ATOM 718 C CA . ALA A 1 87 ? -2.307 -11.886 9.132 1.00 94.44 87 ALA A CA 1
ATOM 719 C C . ALA A 1 87 ? -1.337 -11.491 10.259 1.00 94.44 87 ALA A C 1
ATOM 721 O O . ALA A 1 87 ? -1.770 -11.194 11.373 1.00 94.44 87 ALA A O 1
ATOM 722 N N . ALA A 1 88 ? -0.038 -11.395 9.956 1.00 94.19 88 ALA A N 1
ATOM 723 C CA . ALA A 1 88 ? 0.966 -10.932 10.916 1.00 94.19 88 ALA A CA 1
ATOM 724 C C . ALA A 1 88 ? 0.731 -9.474 11.353 1.00 94.19 88 ALA A C 1
ATOM 726 O O . ALA A 1 88 ? 0.893 -9.128 12.521 1.00 94.19 88 ALA A O 1
ATOM 727 N N . LEU A 1 89 ? 0.307 -8.594 10.440 1.00 93.69 89 LEU A N 1
ATOM 728 C CA . LEU A 1 89 ? -0.049 -7.225 10.812 1.00 93.69 89 LEU A CA 1
ATOM 729 C C . LEU A 1 89 ? -1.290 -7.179 11.716 1.00 93.69 89 LEU A C 1
ATOM 731 O O . LEU A 1 89 ? -1.310 -6.426 12.690 1.00 93.69 89 LEU A O 1
ATOM 735 N N . GLN A 1 90 ? -2.309 -7.989 11.434 1.00 92.94 90 GLN A N 1
ATOM 736 C CA . GLN A 1 90 ? -3.511 -8.065 12.267 1.00 92.94 90 GLN A CA 1
ATOM 737 C C . GLN A 1 90 ? -3.203 -8.579 13.676 1.00 92.94 90 GLN A C 1
ATOM 739 O O . GLN A 1 90 ? -3.727 -8.020 14.640 1.00 92.94 90 GLN A O 1
ATOM 744 N N . SER A 1 91 ? -2.312 -9.568 13.819 1.00 94.06 91 SER A N 1
ATOM 745 C CA . SER A 1 91 ? -1.892 -10.040 15.144 1.00 94.06 91 SER A CA 1
ATOM 746 C C . SER A 1 91 ? -1.183 -8.939 15.934 1.00 94.06 91 SER A C 1
ATOM 748 O O . SER A 1 91 ? -1.521 -8.718 17.092 1.00 94.06 91 SER A O 1
ATOM 750 N N . THR A 1 92 ? -0.301 -8.151 15.302 1.00 94.31 92 THR A N 1
ATOM 751 C CA . THR A 1 92 ? 0.357 -7.028 16.000 1.00 94.31 92 THR A CA 1
ATOM 752 C C . THR A 1 92 ? -0.627 -5.970 16.505 1.00 94.31 92 THR A C 1
ATOM 754 O O . THR A 1 92 ? -0.424 -5.413 17.581 1.00 94.31 92 THR A O 1
ATOM 757 N N . ILE A 1 93 ? -1.720 -5.714 15.778 1.00 90.88 93 ILE A N 1
ATOM 758 C CA . ILE A 1 93 ? -2.777 -4.800 16.239 1.00 90.88 93 ILE A CA 1
ATOM 759 C C . ILE A 1 93 ? -3.554 -5.415 17.407 1.00 90.88 93 ILE A C 1
ATOM 761 O O . ILE A 1 93 ? -3.872 -4.707 18.362 1.00 90.88 93 ILE A O 1
ATOM 765 N N . ALA A 1 94 ? -3.862 -6.715 17.336 1.00 92.69 94 ALA A N 1
ATOM 766 C CA . ALA A 1 94 ? -4.553 -7.437 18.404 1.00 92.69 94 ALA A CA 1
ATOM 767 C C . ALA A 1 94 ? -3.733 -7.474 19.706 1.00 92.69 94 ALA A C 1
ATOM 769 O O . ALA A 1 94 ? -4.301 -7.451 20.793 1.00 92.69 94 ALA A O 1
ATOM 770 N N . GLU A 1 95 ? -2.406 -7.457 19.590 1.00 94.88 95 GLU A N 1
ATOM 771 C CA . GLU A 1 95 ? -1.448 -7.324 20.693 1.00 94.88 95 GLU A CA 1
ATOM 772 C C . GLU A 1 95 ? -1.239 -5.859 21.152 1.00 94.88 95 GLU A C 1
ATOM 774 O O . GLU A 1 95 ? -0.321 -5.564 21.913 1.00 94.88 95 GLU A O 1
ATOM 779 N N . GLU A 1 96 ? -2.081 -4.923 20.696 1.00 93.50 96 GLU A N 1
ATOM 780 C CA . GLU A 1 96 ? -2.075 -3.491 21.042 1.00 93.50 96 GLU A CA 1
ATOM 781 C C . GLU A 1 96 ? -0.822 -2.702 20.604 1.00 93.50 96 GLU A C 1
ATOM 783 O O . GLU A 1 96 ? -0.603 -1.554 21.025 1.00 93.50 96 GLU A O 1
ATOM 788 N N . TYR A 1 97 ? -0.010 -3.245 19.692 1.00 93.56 97 TYR A N 1
ATOM 789 C CA . TYR A 1 97 ? 1.098 -2.492 19.113 1.00 93.56 97 TYR A CA 1
ATOM 790 C C . TYR A 1 97 ? 0.593 -1.394 18.171 1.00 93.56 97 TYR A C 1
ATOM 792 O O . TYR A 1 97 ? -0.202 -1.607 17.259 1.00 93.56 97 TYR A O 1
ATOM 800 N N . LYS A 1 98 ? 1.120 -0.177 18.354 1.00 90.69 98 LYS A N 1
ATOM 801 C CA . LYS A 1 98 ? 0.740 1.009 17.560 1.00 90.69 98 LYS A CA 1
ATOM 802 C C . LYS A 1 98 ? 1.557 1.196 16.281 1.00 90.69 98 LYS A C 1
ATOM 804 O O . LYS A 1 98 ? 1.262 2.092 15.494 1.00 90.69 98 LYS A O 1
ATOM 809 N N . LYS A 1 99 ? 2.646 0.442 16.117 1.00 92.38 99 LYS A N 1
ATOM 810 C CA . LYS A 1 99 ? 3.601 0.584 15.011 1.00 92.38 99 LYS A CA 1
ATOM 811 C C . LYS A 1 99 ? 4.060 -0.796 14.565 1.00 92.38 99 LYS A C 1
ATOM 813 O O . LYS A 1 99 ? 4.467 -1.595 15.399 1.00 92.38 99 LYS A O 1
ATOM 818 N N . ALA A 1 100 ? 4.058 -1.018 13.258 1.00 92.81 100 ALA A N 1
ATOM 819 C CA . ALA A 1 100 ? 4.575 -2.223 12.628 1.00 92.81 100 ALA A CA 1
ATOM 820 C C . ALA A 1 100 ? 5.416 -1.842 11.403 1.00 92.81 100 ALA A C 1
ATOM 822 O O . ALA A 1 100 ? 5.229 -0.774 10.815 1.00 92.81 100 ALA A O 1
ATOM 823 N N . MET A 1 101 ? 6.351 -2.711 11.024 1.00 92.75 101 MET A N 1
ATOM 824 C CA . MET A 1 101 ? 7.191 -2.542 9.841 1.00 92.75 101 MET A CA 1
ATOM 825 C C . MET A 1 101 ? 7.161 -3.827 9.023 1.00 92.75 101 MET A C 1
ATOM 827 O O . MET A 1 101 ? 7.437 -4.901 9.548 1.00 92.75 101 MET A O 1
ATOM 831 N N . VAL A 1 102 ? 6.869 -3.705 7.730 1.00 92.81 102 VAL A N 1
ATOM 832 C CA . VAL A 1 102 ? 6.875 -4.837 6.800 1.00 92.81 102 VAL A CA 1
ATOM 833 C C . VAL A 1 102 ? 8.076 -4.734 5.875 1.00 92.81 102 VAL A C 1
ATOM 835 O O . VAL A 1 102 ? 8.282 -3.713 5.217 1.00 92.81 102 VAL A O 1
ATOM 838 N N . VAL A 1 103 ? 8.844 -5.818 5.786 1.00 92.62 103 VAL A N 1
ATOM 839 C CA . VAL A 1 103 ? 9.959 -5.950 4.846 1.00 92.62 103 VAL A CA 1
ATOM 840 C C . VAL A 1 103 ? 9.546 -6.914 3.739 1.00 92.62 103 VAL A C 1
ATOM 842 O O . VAL A 1 103 ? 9.191 -8.056 3.998 1.00 92.62 103 VAL A O 1
ATOM 845 N N . MET A 1 104 ? 9.590 -6.447 2.492 1.00 91.62 104 MET A N 1
ATOM 846 C CA . MET A 1 104 ? 9.243 -7.235 1.305 1.00 91.62 104 MET A CA 1
ATOM 847 C C . MET A 1 104 ? 10.254 -7.017 0.185 1.00 91.62 104 MET A C 1
ATOM 849 O O . MET A 1 104 ? 10.769 -5.904 0.013 1.00 91.62 104 MET A O 1
ATOM 853 N N . ALA A 1 105 ? 10.457 -8.049 -0.635 1.00 93.00 105 ALA A N 1
ATOM 854 C CA . ALA A 1 105 ? 11.184 -7.942 -1.896 1.00 93.00 105 ALA A CA 1
ATOM 855 C C . ALA A 1 105 ? 10.455 -7.021 -2.898 1.00 93.00 105 ALA A C 1
ATOM 857 O O . ALA A 1 105 ? 9.248 -6.771 -2.800 1.00 93.00 105 ALA A O 1
ATOM 858 N N . THR A 1 106 ? 11.194 -6.460 -3.855 1.00 89.06 106 THR A N 1
ATOM 859 C CA . THR A 1 106 ? 10.606 -5.730 -4.989 1.00 89.06 106 THR A CA 1
ATOM 860 C C . THR A 1 106 ? 9.788 -6.688 -5.867 1.00 89.06 106 THR A C 1
ATOM 862 O O . THR A 1 106 ? 10.018 -7.891 -5.864 1.00 89.06 106 THR A O 1
ATOM 865 N N . GLY A 1 107 ? 8.767 -6.182 -6.565 1.00 84.75 107 GLY A N 1
ATOM 866 C CA . GLY A 1 107 ? 7.896 -7.013 -7.416 1.00 84.75 107 GLY A CA 1
ATOM 867 C C . GLY A 1 107 ? 6.802 -7.811 -6.685 1.00 84.75 107 GLY A C 1
ATOM 868 O O . GLY A 1 107 ? 5.864 -8.270 -7.327 1.00 84.75 107 GLY A O 1
ATOM 869 N N . LEU A 1 108 ? 6.838 -7.901 -5.349 1.00 86.19 108 LEU A N 1
ATOM 870 C CA . LEU A 1 108 ? 5.775 -8.534 -4.547 1.00 86.19 108 LEU A CA 1
ATOM 871 C C . LEU A 1 108 ? 4.545 -7.639 -4.312 1.00 86.19 108 LEU A C 1
ATOM 873 O O . LEU A 1 108 ? 3.597 -8.057 -3.656 1.00 86.19 108 LEU A O 1
ATOM 877 N N . GLY A 1 109 ? 4.541 -6.410 -4.835 1.00 88.81 109 GLY A N 1
ATOM 878 C CA . GLY A 1 109 ? 3.396 -5.502 -4.727 1.00 88.81 109 GLY A CA 1
ATOM 879 C C . GLY A 1 109 ? 3.239 -4.866 -3.342 1.00 88.81 109 GLY A C 1
ATOM 880 O O . GLY A 1 109 ? 2.163 -4.922 -2.756 1.00 88.81 109 GLY A O 1
ATOM 881 N N . LYS A 1 110 ? 4.292 -4.217 -2.821 1.00 93.38 110 LYS A N 1
ATOM 882 C CA . LYS A 1 110 ? 4.257 -3.570 -1.491 1.00 93.38 110 LYS A CA 1
ATOM 883 C C . LYS A 1 110 ? 3.135 -2.534 -1.356 1.00 93.38 110 LYS A C 1
ATOM 885 O O . LYS A 1 110 ? 2.509 -2.429 -0.309 1.00 93.38 110 LYS A O 1
ATOM 890 N N . THR A 1 111 ? 2.874 -1.798 -2.433 1.00 93.00 111 THR A N 1
ATOM 891 C CA . THR A 1 111 ? 1.805 -0.797 -2.510 1.00 93.00 111 THR A CA 1
ATOM 892 C C . THR A 1 111 ? 0.417 -1.431 -2.428 1.00 93.00 111 THR A C 1
ATOM 894 O O . THR A 1 111 ? -0.443 -0.909 -1.729 1.00 93.00 111 THR A O 1
ATOM 897 N N . TYR A 1 112 ? 0.219 -2.582 -3.078 1.00 92.38 112 TYR A N 1
ATOM 898 C CA . TYR A 1 112 ? -1.034 -3.338 -3.004 1.00 92.38 112 TYR A CA 1
ATOM 899 C C . TYR A 1 112 ? -1.259 -3.889 -1.596 1.00 92.38 112 TYR A C 1
ATOM 901 O O . TYR A 1 112 ? -2.348 -3.728 -1.058 1.00 92.38 112 TYR A O 1
ATOM 909 N N . LEU A 1 113 ? -0.218 -4.438 -0.951 1.00 93.56 113 LEU A N 1
ATOM 910 C CA . LEU A 1 113 ? -0.313 -4.860 0.451 1.00 93.56 113 LEU A CA 1
ATOM 911 C C . LEU A 1 113 ? -0.781 -3.708 1.351 1.00 93.56 113 LEU A C 1
ATOM 913 O O . LEU A 1 113 ? -1.679 -3.891 2.169 1.00 93.56 113 LEU A O 1
ATOM 917 N N . ALA A 1 114 ? -0.185 -2.522 1.189 1.00 92.94 114 ALA A N 1
ATOM 918 C CA . ALA A 1 114 ? -0.565 -1.347 1.964 1.00 92.94 114 ALA A CA 1
ATOM 919 C C . ALA A 1 114 ? -2.033 -0.954 1.730 1.00 92.94 114 ALA A C 1
ATOM 921 O O . ALA A 1 114 ? -2.720 -0.612 2.687 1.00 92.94 114 ALA A O 1
ATOM 922 N N . ALA A 1 115 ? -2.524 -1.040 0.493 1.00 92.75 115 ALA A N 1
ATOM 923 C CA . ALA A 1 115 ? -3.913 -0.744 0.155 1.00 92.75 115 ALA A CA 1
ATOM 924 C C . ALA A 1 115 ? -4.902 -1.771 0.738 1.00 92.75 115 ALA A C 1
ATOM 926 O O . ALA A 1 115 ? -5.911 -1.372 1.317 1.00 92.75 115 ALA A O 1
ATOM 927 N N . PHE A 1 116 ? -4.592 -3.071 0.676 1.00 92.62 116 PHE A N 1
ATOM 928 C CA . PHE A 1 116 ? -5.399 -4.113 1.325 1.00 92.62 116 PHE A CA 1
ATOM 929 C C . PHE A 1 116 ? -5.458 -3.920 2.839 1.00 92.62 116 PHE A C 1
ATOM 931 O O . PHE A 1 116 ? -6.531 -3.938 3.435 1.00 92.62 116 PHE A O 1
ATOM 938 N N . PHE A 1 117 ? -4.310 -3.654 3.463 1.00 92.50 117 PHE A N 1
ATOM 939 C CA . PHE A 1 117 ? -4.249 -3.369 4.892 1.00 92.50 117 PHE A CA 1
ATOM 940 C C . PHE A 1 117 ? -5.003 -2.088 5.269 1.00 92.50 117 PHE A C 1
ATOM 942 O O . PHE A 1 117 ? -5.537 -1.976 6.369 1.00 92.50 117 PHE A O 1
ATOM 949 N N . ALA A 1 118 ? -5.064 -1.109 4.369 1.00 92.00 118 ALA A N 1
ATOM 950 C CA . ALA A 1 118 ? -5.730 0.157 4.615 1.00 92.00 118 ALA A CA 1
ATOM 951 C C . ALA A 1 118 ? -7.265 0.058 4.628 1.00 92.00 118 ALA A C 1
ATOM 953 O O . ALA A 1 118 ? -7.899 0.931 5.215 1.00 92.00 118 ALA A O 1
ATOM 954 N N . GLN A 1 119 ? -7.863 -1.006 4.072 1.00 90.00 119 GLN A N 1
ATOM 955 C CA . GLN A 1 119 ? -9.324 -1.206 4.043 1.00 90.00 119 GLN A CA 1
ATOM 956 C C . GLN A 1 119 ? -9.984 -1.151 5.427 1.00 90.00 119 GLN A C 1
ATOM 958 O O . GLN A 1 119 ? -11.134 -0.738 5.558 1.00 90.00 119 GLN A O 1
ATOM 963 N N . GLN A 1 120 ? -9.259 -1.538 6.478 1.00 89.56 120 GLN A N 1
ATOM 964 C CA . GLN A 1 120 ? -9.773 -1.524 7.850 1.00 89.56 120 GLN A CA 1
ATOM 965 C C . GLN A 1 120 ? -9.851 -0.114 8.467 1.00 89.56 120 GLN A C 1
ATOM 967 O O . GLN A 1 120 ? -10.439 0.064 9.536 1.00 89.56 120 GLN A O 1
ATOM 972 N N . TYR A 1 121 ? -9.257 0.900 7.828 1.00 90.44 121 TYR A N 1
ATOM 973 C CA . TYR A 1 121 ? -9.176 2.262 8.350 1.00 90.44 121 TYR A CA 1
ATOM 974 C C . TYR A 1 121 ? -9.990 3.248 7.513 1.00 90.44 121 TYR A C 1
ATOM 976 O O . TYR A 1 121 ? -10.004 3.210 6.290 1.00 90.44 121 TYR A O 1
ATOM 984 N N . LYS A 1 122 ? -10.618 4.218 8.189 1.00 88.88 122 LYS A N 1
ATOM 985 C CA . LYS A 1 122 ? -11.393 5.288 7.531 1.00 88.88 122 LYS A CA 1
ATOM 986 C C . LYS A 1 122 ? -10.541 6.451 7.019 1.00 88.88 122 LYS A C 1
ATOM 988 O O . LYS A 1 122 ? -10.987 7.204 6.164 1.00 88.88 122 LYS A O 1
ATOM 993 N N . LYS A 1 123 ? -9.368 6.676 7.616 1.00 91.19 123 LYS A N 1
ATOM 994 C CA . LYS A 1 123 ? -8.474 7.799 7.304 1.00 91.19 123 LYS A CA 1
ATOM 995 C C . LYS A 1 123 ? -7.069 7.260 7.112 1.00 91.19 123 LYS A C 1
ATOM 997 O O . LYS A 1 123 ? -6.538 6.621 8.016 1.00 91.19 123 LYS A O 1
ATOM 1002 N N . ILE A 1 124 ? -6.488 7.525 5.948 1.00 92.88 124 ILE A N 1
ATOM 1003 C CA . ILE A 1 124 ? -5.206 6.964 5.523 1.00 92.88 124 ILE A CA 1
ATOM 1004 C C . ILE A 1 124 ? -4.347 8.101 4.966 1.00 92.88 124 ILE A C 1
ATOM 1006 O O . ILE A 1 124 ? -4.844 8.945 4.223 1.00 92.88 124 ILE A O 1
ATOM 1010 N N . LEU A 1 125 ? -3.060 8.115 5.321 1.00 94.00 125 LEU A N 1
ATOM 1011 C CA . LEU A 1 125 ? -2.056 9.011 4.749 1.00 94.00 125 LEU A CA 1
ATOM 1012 C C . LEU A 1 125 ? -0.917 8.160 4.187 1.00 94.00 125 LEU A C 1
ATOM 1014 O O . LEU A 1 125 ? -0.237 7.460 4.936 1.00 94.00 125 LEU A O 1
ATOM 1018 N N . PHE A 1 126 ? -0.715 8.222 2.873 1.00 94.19 126 PHE A N 1
ATOM 1019 C CA . PHE A 1 126 ? 0.375 7.533 2.191 1.00 94.19 126 PHE A CA 1
ATOM 1020 C C . PHE A 1 126 ? 1.485 8.534 1.854 1.00 94.19 126 PHE A C 1
ATOM 1022 O O . PHE A 1 126 ? 1.225 9.552 1.217 1.00 94.19 126 PHE A O 1
ATOM 1029 N N . ILE A 1 127 ? 2.716 8.252 2.288 1.00 93.94 127 ILE A N 1
ATOM 1030 C CA . ILE A 1 127 ? 3.866 9.152 2.136 1.00 93.94 127 ILE A CA 1
ATOM 1031 C C . ILE A 1 127 ? 4.942 8.444 1.315 1.00 93.94 127 ILE A C 1
ATOM 1033 O O . ILE A 1 127 ? 5.346 7.328 1.641 1.00 93.94 127 ILE A O 1
ATOM 1037 N N . ALA A 1 128 ? 5.440 9.107 0.275 1.00 93.44 128 ALA A N 1
ATOM 1038 C CA . ALA A 1 128 ? 6.568 8.642 -0.520 1.00 93.44 128 ALA A CA 1
ATOM 1039 C C . ALA A 1 128 ? 7.439 9.825 -0.951 1.00 93.44 128 ALA A C 1
ATOM 1041 O O . ALA A 1 128 ? 6.964 10.950 -1.064 1.00 93.44 128 ALA A O 1
ATOM 1042 N N . HIS A 1 129 ? 8.720 9.559 -1.206 1.00 93.12 129 HIS A N 1
ATOM 1043 C CA . HIS A 1 129 ? 9.676 10.588 -1.628 1.00 93.12 129 HIS A CA 1
ATOM 1044 C C . HIS A 1 129 ? 9.621 10.895 -3.135 1.00 93.12 129 HIS A C 1
ATOM 1046 O O . HIS A 1 129 ? 10.100 11.935 -3.570 1.00 93.12 129 HIS A O 1
ATOM 1052 N N . ARG A 1 130 ? 9.060 9.988 -3.944 1.00 92.94 130 ARG A N 1
ATOM 1053 C CA . ARG A 1 130 ? 8.962 10.136 -5.402 1.00 92.94 130 ARG A CA 1
ATOM 1054 C C . ARG A 1 130 ? 7.508 10.295 -5.811 1.00 92.94 130 ARG A C 1
ATOM 1056 O O . ARG A 1 130 ? 6.676 9.470 -5.435 1.00 92.94 130 ARG A O 1
ATOM 1063 N N . GLU A 1 131 ? 7.236 11.299 -6.634 1.00 92.81 131 GLU A N 1
ATOM 1064 C CA . GLU A 1 131 ? 5.898 11.574 -7.161 1.00 92.81 131 GLU A CA 1
ATOM 1065 C C . GLU A 1 131 ? 5.325 10.385 -7.945 1.00 92.81 131 GLU A C 1
ATOM 1067 O O . GLU A 1 131 ? 4.170 10.013 -7.756 1.00 92.81 131 GLU A O 1
ATOM 1072 N N . GLU A 1 132 ? 6.145 9.714 -8.754 1.00 92.94 132 GLU A N 1
ATOM 1073 C CA . GLU A 1 132 ? 5.740 8.544 -9.546 1.00 92.94 132 GLU A CA 1
ATOM 1074 C C . GLU A 1 132 ? 5.127 7.440 -8.667 1.00 92.94 132 GLU A C 1
ATOM 1076 O O . GLU A 1 132 ? 4.129 6.816 -9.034 1.00 92.94 132 GLU A O 1
ATOM 1081 N N . ILE A 1 133 ? 5.690 7.238 -7.469 1.00 92.38 133 ILE A N 1
ATOM 1082 C CA . I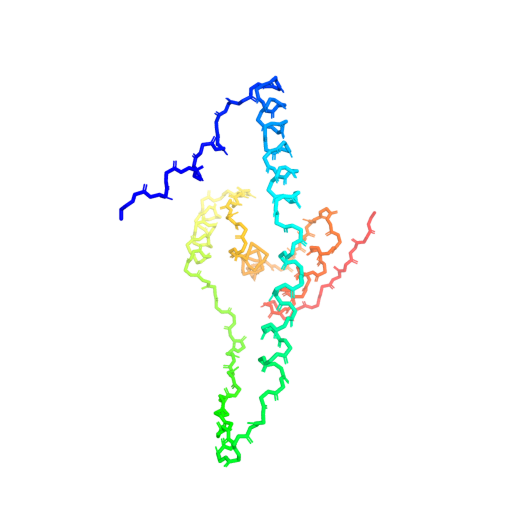LE A 1 133 ? 5.197 6.259 -6.495 1.00 92.38 133 ILE A CA 1
ATOM 1083 C C . ILE A 1 133 ? 3.840 6.703 -5.947 1.00 92.38 133 ILE A C 1
ATOM 1085 O O . ILE A 1 133 ? 2.955 5.866 -5.788 1.00 92.38 133 ILE A O 1
ATOM 1089 N N . LEU A 1 134 ? 3.651 8.000 -5.686 1.00 93.81 134 LEU A N 1
ATOM 1090 C CA . LEU A 1 134 ? 2.373 8.545 -5.220 1.00 93.81 134 LEU A CA 1
ATOM 1091 C C . LEU A 1 134 ? 1.276 8.383 -6.277 1.00 93.81 134 LEU A C 1
ATOM 1093 O O . LEU A 1 134 ? 0.170 7.964 -5.943 1.00 93.81 134 LEU A O 1
ATOM 1097 N N . ILE A 1 135 ? 1.582 8.645 -7.550 1.00 92.81 135 ILE A N 1
ATOM 1098 C CA . ILE A 1 135 ? 0.630 8.482 -8.660 1.00 92.81 135 ILE A CA 1
ATOM 1099 C C . ILE A 1 135 ? 0.207 7.012 -8.796 1.00 92.81 135 ILE A C 1
ATOM 1101 O O . ILE A 1 135 ? -0.981 6.712 -8.932 1.00 92.81 135 ILE A O 1
ATOM 1105 N N . GLN A 1 136 ? 1.163 6.082 -8.737 1.00 91.62 136 GLN A N 1
ATOM 1106 C CA . GLN A 1 136 ? 0.882 4.643 -8.797 1.00 91.62 136 GLN A CA 1
ATOM 1107 C C . GLN A 1 136 ? 0.112 4.151 -7.567 1.00 91.62 136 GLN A C 1
ATOM 1109 O O . GLN A 1 136 ? -0.820 3.351 -7.695 1.00 91.62 136 GLN A O 1
ATOM 1114 N N . ALA A 1 137 ? 0.472 4.644 -6.381 1.00 93.19 137 ALA A N 1
ATOM 1115 C CA . ALA A 1 137 ? -0.225 4.324 -5.146 1.00 93.19 137 ALA A CA 1
ATOM 1116 C C . ALA A 1 137 ? -1.671 4.809 -5.197 1.00 93.19 137 ALA A C 1
ATOM 1118 O O . ALA A 1 137 ? -2.561 4.002 -4.965 1.00 93.19 137 ALA A O 1
ATOM 1119 N N . LYS A 1 138 ? -1.928 6.058 -5.603 1.00 93.06 138 LYS A N 1
ATOM 1120 C CA . LYS A 1 138 ? -3.289 6.591 -5.748 1.00 93.06 138 LYS A CA 1
ATOM 1121 C C . LYS A 1 138 ? -4.179 5.657 -6.572 1.00 93.06 138 LYS A C 1
ATOM 1123 O O . LYS A 1 138 ? -5.215 5.235 -6.076 1.00 93.06 138 LYS A O 1
ATOM 1128 N N . LYS A 1 139 ? -3.733 5.262 -7.769 1.00 91.44 139 LYS A N 1
ATOM 1129 C CA . LYS A 1 139 ? -4.484 4.335 -8.636 1.00 91.44 139 LYS A CA 1
ATOM 1130 C C . LYS A 1 139 ? -4.756 2.989 -7.957 1.00 91.44 139 LYS A C 1
ATOM 1132 O O . LYS A 1 139 ? -5.857 2.462 -8.050 1.00 91.44 139 LYS A O 1
ATOM 1137 N N . SER A 1 140 ? -3.758 2.448 -7.258 1.00 90.69 140 SER A N 1
ATOM 1138 C CA . SER A 1 140 ? -3.875 1.160 -6.554 1.00 90.69 140 SER A CA 1
ATOM 1139 C C . SER A 1 140 ? -4.855 1.238 -5.375 1.00 90.69 140 SER A C 1
ATOM 1141 O O . SER A 1 140 ? -5.637 0.322 -5.152 1.00 90.69 140 SER A O 1
ATOM 1143 N N . PHE A 1 141 ? -4.832 2.341 -4.623 1.00 92.25 141 PHE A N 1
ATOM 1144 C CA . PHE A 1 141 ? -5.737 2.576 -3.500 1.00 92.25 141 PHE A CA 1
ATOM 1145 C C . PHE A 1 141 ? -7.170 2.839 -3.970 1.00 92.25 141 PHE A C 1
ATOM 1147 O O . PHE A 1 141 ? -8.096 2.304 -3.374 1.00 92.25 141 PHE A O 1
ATOM 1154 N N . GLU A 1 142 ? -7.359 3.607 -5.044 1.00 90.81 142 GLU A N 1
ATOM 1155 C CA . GLU A 1 142 ? -8.678 3.856 -5.642 1.00 90.81 142 GLU A CA 1
ATOM 1156 C C . GLU A 1 142 ? -9.323 2.561 -6.140 1.00 90.81 142 GLU A C 1
ATOM 1158 O O . GLU A 1 142 ? -10.505 2.344 -5.895 1.00 90.81 142 GLU A O 1
ATOM 1163 N N . LEU A 1 143 ? -8.534 1.676 -6.756 1.00 89.06 143 LEU A N 1
ATOM 1164 C CA . LEU A 1 143 ? -8.986 0.368 -7.228 1.00 89.06 143 LEU A CA 1
ATOM 1165 C C . LEU A 1 143 ? -9.475 -0.543 -6.090 1.00 89.06 143 LEU A C 1
ATOM 1167 O O . LEU A 1 143 ? -10.439 -1.279 -6.259 1.00 89.06 143 LEU A O 1
ATOM 1171 N N . ILE A 1 144 ? -8.807 -0.505 -4.935 1.00 89.00 144 ILE A N 1
ATOM 1172 C CA . ILE A 1 144 ? -9.088 -1.413 -3.814 1.00 89.00 144 ILE A CA 1
ATOM 1173 C C . ILE A 1 144 ? -10.146 -0.841 -2.863 1.00 89.00 144 ILE A C 1
ATOM 1175 O O . ILE A 1 144 ? -11.004 -1.572 -2.375 1.00 89.00 144 ILE A O 1
ATOM 1179 N N . LEU A 1 145 ? -10.072 0.457 -2.558 1.00 87.38 145 LEU A N 1
ATOM 1180 C CA . LEU A 1 145 ? -10.966 1.120 -1.605 1.00 87.38 145 LEU A CA 1
ATOM 1181 C C . LEU A 1 145 ? -12.235 1.665 -2.265 1.00 87.38 145 LEU A C 1
ATOM 1183 O O . LEU A 1 145 ? -13.167 2.024 -1.548 1.00 87.38 145 LEU A O 1
ATOM 1187 N N . ASN A 1 146 ? -12.272 1.769 -3.600 1.00 86.81 146 ASN A N 1
ATOM 1188 C CA . ASN A 1 146 ? -13.342 2.431 -4.355 1.00 86.81 146 ASN A CA 1
ATOM 1189 C C . ASN A 1 146 ? -13.637 3.861 -3.856 1.00 86.81 146 ASN A C 1
ATOM 1191 O O . ASN A 1 146 ? -14.769 4.342 -3.921 1.00 86.81 146 ASN A O 1
ATOM 1195 N N . GLN A 1 147 ? -12.619 4.549 -3.332 1.00 84.88 147 GLN A N 1
ATOM 1196 C CA . GLN A 1 147 ? -12.721 5.913 -2.813 1.00 84.88 147 GLN A CA 1
ATOM 1197 C C . GLN A 1 147 ? -11.679 6.818 -3.477 1.00 84.88 147 GLN A C 1
ATOM 1199 O O . GLN A 1 147 ? -10.511 6.432 -3.541 1.00 84.88 147 GLN A O 1
ATOM 1204 N N . PRO A 1 148 ? -12.068 8.021 -3.943 1.00 84.00 148 PRO A N 1
ATOM 1205 C CA . PRO A 1 148 ? -11.149 8.936 -4.609 1.00 84.00 148 PRO A CA 1
ATOM 1206 C C . PRO A 1 148 ? -10.130 9.531 -3.629 1.00 84.00 148 PRO A C 1
ATOM 1208 O O . PRO A 1 148 ? -10.481 9.974 -2.533 1.00 84.00 148 PRO A O 1
ATOM 1211 N N . GLY A 1 149 ? -8.863 9.581 -4.052 1.00 86.06 149 GLY A N 1
ATOM 1212 C CA . GLY A 1 149 ? -7.750 10.114 -3.261 1.00 86.06 149 GLY A CA 1
ATOM 1213 C C . GLY A 1 149 ? -7.239 11.475 -3.752 1.00 86.06 149 GLY A C 1
ATOM 1214 O O . GLY A 1 149 ? -7.103 11.722 -4.955 1.00 86.06 149 GLY A O 1
ATOM 1215 N N . GLY A 1 150 ? -6.895 12.362 -2.815 1.00 90.50 150 GLY A N 1
ATOM 1216 C CA . GLY A 1 150 ? -6.177 13.611 -3.099 1.00 90.50 150 GLY A CA 1
ATOM 1217 C C . GLY A 1 150 ? -4.659 13.402 -3.163 1.00 90.50 150 GLY A C 1
ATOM 1218 O O . GLY A 1 150 ? -4.112 12.618 -2.391 1.00 90.50 150 GLY A O 1
ATOM 1219 N N . LEU A 1 151 ? -3.980 14.110 -4.069 1.00 91.50 151 LEU A N 1
ATOM 1220 C CA . LEU A 1 151 ? -2.517 14.221 -4.102 1.00 91.50 151 LEU A CA 1
ATOM 1221 C C . LEU A 1 151 ? -2.125 15.573 -3.507 1.00 91.50 151 LEU A C 1
ATOM 1223 O O . LEU A 1 151 ? -2.702 16.595 -3.872 1.00 91.50 151 LEU A O 1
ATOM 1227 N N . PHE A 1 152 ? -1.154 15.568 -2.598 1.00 89.75 152 PHE A N 1
ATOM 1228 C CA . PHE A 1 152 ? -0.635 16.774 -1.966 1.00 89.75 152 PHE A CA 1
ATOM 1229 C C . PHE A 1 152 ? 0.850 16.904 -2.289 1.00 89.75 152 PHE A C 1
ATOM 1231 O O . PHE A 1 152 ? 1.628 15.989 -2.017 1.00 89.75 152 PHE A O 1
ATOM 1238 N N . TYR A 1 153 ? 1.212 18.044 -2.868 1.00 86.44 153 TYR A N 1
ATOM 1239 C CA . TYR A 1 153 ? 2.587 18.444 -3.143 1.00 86.44 153 TYR A CA 1
ATOM 1240 C C . TYR A 1 153 ? 2.989 19.464 -2.079 1.00 86.44 153 TYR A C 1
ATOM 1242 O O . TYR A 1 153 ? 2.237 20.408 -1.830 1.00 86.44 153 TYR A O 1
ATOM 1250 N N . GLY A 1 154 ? 4.116 19.228 -1.412 1.00 74.81 154 GLY A N 1
A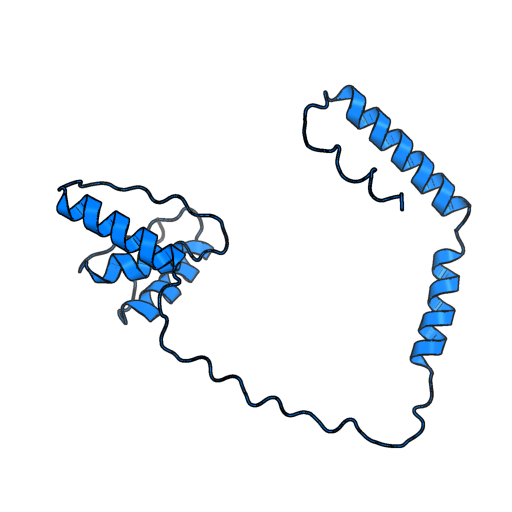TOM 1251 C CA . GLY A 1 154 ? 4.651 20.081 -0.350 1.00 74.81 154 GLY A CA 1
ATOM 1252 C C . GLY A 1 154 ? 6.053 20.560 -0.669 1.00 74.81 154 GLY A C 1
ATOM 1253 O O . GLY A 1 154 ? 6.700 19.922 -1.530 1.00 74.81 154 GLY A O 1
#

Foldseek 3Di:
DDPPPPPPPPPDDDDPPVVVVVVVVVVVVVVVVCVVPVCPVVVVCVVVVVVVPDDPPDDDDDPPPPPDPPPDPLDDDQDPVLVVVLVVVVVCVVVVHPDDDDDDDPPNCPLLSVLVSCLVDPDDDDDDPDPVVVVVSQVSNCSRNVDHDDDDDD

pLDDT: mean 74.99, std 18.18, range [36.16, 94.88]

Secondary structure (DSSP, 8-state):
----SSS---SS---HHHHHHHHHHHHHHHHHHHHHTTTHHHHHHHHHHHHHT----S---------------S--PPPHHHHHHHHHHHHHHHTT-S-------TTS-HHHHHHHHHTT-S------SSHHHHHHHHHHHHHHH---------